Protein AF-A0A930EMN3-F1 (afdb_monomer_lite)

pLDDT: mean 85.45, std 15.03, range [34.88, 96.81]

Secondary structure (DSSP, 8-state):
--------PPPPHHHHHHTHHHHHHS-EEEEEEEEETTEEEEEEEESSSPPS--SPPEEEEETTEEEEE-HHHHHHHHHHHT-

Foldseek 3Di:
DDPPPQPDPDDDVVNCVVCVVVVVPFAWDKGFLQADPNWTKIWTGGDDPDDPPAWTWIWTDDPPDIDIDTDPRSVVVCVVSVD

Radius of gyration: 12.48 Å; chains: 1; bounding box: 32×25×31 Å

Structure (mmCIF, N/CA/C/O backbone):
data_AF-A0A930EMN3-F1
#
_entry.id   AF-A0A930EMN3-F1
#
loop_
_atom_site.group_PDB
_atom_site.id
_atom_site.type_symbol
_atom_site.label_atom_id
_atom_site.label_alt_id
_atom_site.label_comp_id
_atom_site.label_asym_id
_atom_site.label_entity_id
_atom_site.label_seq_id
_atom_site.pdbx_PDB_ins_code
_atom_site.Cartn_x
_atom_site.Cartn_y
_atom_site.Cartn_z
_atom_site.occupancy
_atom_site.B_iso_or_equiv
_atom_site.auth_seq_id
_atom_site.auth_comp_id
_atom_site.auth_asym_id
_atom_site.auth_atom_id
_atom_site.pdbx_PDB_model_num
ATOM 1 N N . MET A 1 1 ? -18.865 0.391 -19.160 1.00 35.94 1 MET A N 1
ATOM 2 C CA . MET A 1 1 ? -18.246 0.036 -17.866 1.00 35.94 1 MET A CA 1
ATOM 3 C C . MET A 1 1 ? -17.844 1.327 -17.179 1.00 35.94 1 MET A C 1
ATOM 5 O O . MET A 1 1 ? -16.996 2.042 -17.699 1.00 35.94 1 MET A O 1
ATOM 9 N N . SER A 1 2 ? -18.555 1.702 -16.115 1.00 34.88 2 SER A N 1
ATOM 10 C CA . SER A 1 2 ? -18.346 2.970 -15.413 1.00 34.88 2 SER A CA 1
ATOM 11 C C . SER A 1 2 ? -16.944 3.009 -14.816 1.00 34.88 2 SER A C 1
ATOM 13 O O . SER A 1 2 ? -16.654 2.254 -13.891 1.00 34.88 2 SER A O 1
ATOM 15 N N . LYS A 1 3 ? -16.088 3.897 -15.333 1.00 39.69 3 LYS A N 1
ATOM 16 C CA . LYS A 1 3 ? -14.855 4.321 -14.665 1.00 39.69 3 LYS A CA 1
ATOM 17 C C . LYS A 1 3 ? -15.276 4.973 -13.346 1.00 39.69 3 LYS A C 1
ATOM 19 O O . LYS A 1 3 ? -15.641 6.147 -13.330 1.00 39.69 3 LYS A O 1
ATOM 24 N N . LYS A 1 4 ? -15.363 4.190 -12.264 1.00 43.34 4 LYS A N 1
ATOM 25 C CA . LYS A 1 4 ? -15.592 4.728 -10.919 1.00 43.34 4 LYS A CA 1
ATOM 26 C C . LYS A 1 4 ? -14.492 5.755 -10.673 1.00 43.34 4 LYS A C 1
ATOM 28 O O . LYS A 1 4 ? -13.319 5.455 -10.867 1.00 43.34 4 LYS A O 1
ATOM 33 N N . ASN A 1 5 ? -14.898 6.967 -10.313 1.00 40.91 5 ASN A N 1
ATOM 34 C CA . ASN A 1 5 ? -14.021 8.045 -9.883 1.00 40.91 5 ASN A CA 1
ATOM 35 C C . ASN A 1 5 ? -12.998 7.505 -8.863 1.00 40.91 5 ASN A C 1
ATOM 37 O O . ASN A 1 5 ? -13.332 7.407 -7.685 1.00 40.91 5 ASN A O 1
ATOM 41 N N . LYS A 1 6 ? -11.754 7.226 -9.284 1.00 52.03 6 LYS A N 1
ATOM 42 C CA . LYS A 1 6 ? -10.569 7.113 -8.406 1.00 52.03 6 LYS A CA 1
ATOM 43 C C . LYS A 1 6 ? -10.201 8.504 -7.848 1.00 52.03 6 LYS A C 1
ATOM 45 O O . LYS A 1 6 ? -9.057 8.935 -7.887 1.00 52.03 6 LYS A O 1
ATOM 50 N N . LYS A 1 7 ? -11.193 9.285 -7.402 1.00 51.53 7 LYS A N 1
ATOM 51 C CA . LYS A 1 7 ? -10.959 10.585 -6.772 1.00 51.53 7 LYS A CA 1
ATOM 52 C C . LYS A 1 7 ? -10.696 10.361 -5.286 1.00 51.53 7 LYS A C 1
ATOM 54 O O . LYS A 1 7 ? -11.630 10.300 -4.497 1.00 51.53 7 LYS A O 1
ATOM 59 N N . GLN A 1 8 ? -9.401 10.250 -4.991 1.00 61.72 8 GLN A N 1
ATOM 60 C CA . GLN A 1 8 ? -8.713 10.708 -3.781 1.00 61.72 8 GLN A CA 1
ATOM 61 C C . GLN A 1 8 ? -9.278 10.179 -2.456 1.00 61.72 8 GLN A C 1
ATOM 63 O O . GLN A 1 8 ? -9.856 10.929 -1.672 1.00 61.72 8 GLN A O 1
ATOM 68 N N . HIS A 1 9 ? -9.043 8.893 -2.170 1.00 76.94 9 HIS A N 1
ATOM 69 C CA . HIS A 1 9 ? -8.898 8.508 -0.767 1.00 76.94 9 HIS A CA 1
ATOM 70 C C . HIS A 1 9 ? -7.609 9.175 -0.265 1.00 76.94 9 HIS A C 1
ATOM 72 O O . HIS A 1 9 ? -6.571 8.982 -0.904 1.00 76.94 9 HIS A O 1
ATOM 78 N N . PRO A 1 10 ? -7.651 10.011 0.788 1.00 87.31 10 PRO A N 1
ATOM 79 C CA . PRO A 1 10 ? -6.446 10.649 1.291 1.00 87.31 10 PRO A CA 1
ATOM 80 C C . PRO A 1 10 ? -5.468 9.561 1.723 1.00 87.31 10 PRO A C 1
ATOM 82 O O . PRO A 1 10 ? -5.827 8.669 2.491 1.00 87.31 10 PRO A O 1
ATOM 85 N N . ILE A 1 11 ? -4.252 9.630 1.194 1.00 93.06 11 ILE A N 1
ATOM 86 C CA . ILE A 1 11 ? -3.188 8.693 1.532 1.00 93.06 11 ILE A CA 1
ATOM 87 C C . ILE A 1 11 ? -2.479 9.265 2.761 1.00 93.06 11 ILE A C 1
ATOM 89 O O . ILE A 1 11 ? -1.984 10.395 2.697 1.00 93.06 11 ILE A O 1
ATOM 93 N N . PRO A 1 12 ? -2.472 8.555 3.900 1.00 94.69 12 PRO A N 1
ATOM 94 C CA . PRO A 1 12 ? -1.782 9.021 5.094 1.00 94.69 12 PRO A CA 1
ATOM 95 C C . PRO A 1 12 ? -0.286 9.202 4.826 1.00 94.69 12 PRO A C 1
ATOM 97 O O . PRO A 1 12 ? 0.320 8.365 4.161 1.00 94.69 12 PRO A O 1
ATOM 100 N N . GLN A 1 13 ? 0.330 10.236 5.408 1.00 94.62 13 GLN A N 1
ATOM 101 C CA . GLN A 1 13 ? 1.771 10.477 5.247 1.00 94.62 13 GLN A CA 1
ATOM 102 C C . GLN A 1 13 ? 2.603 9.251 5.634 1.00 94.62 13 GLN A C 1
ATOM 104 O O . GLN A 1 13 ? 3.515 8.882 4.915 1.00 94.62 13 GLN A O 1
ATOM 109 N N . ALA A 1 14 ? 2.219 8.561 6.706 1.00 94.62 14 ALA A N 1
ATOM 110 C CA . ALA A 1 14 ? 2.933 7.375 7.148 1.00 94.62 14 ALA A CA 1
ATOM 111 C C . ALA A 1 14 ? 2.874 6.214 6.131 1.00 94.62 14 ALA A C 1
ATOM 113 O O . ALA A 1 14 ? 3.793 5.416 6.082 1.00 94.62 14 ALA A O 1
ATOM 114 N N . VAL A 1 15 ? 1.843 6.141 5.277 1.00 96.19 15 VAL A N 1
ATOM 115 C CA . VAL A 1 15 ? 1.810 5.188 4.150 1.00 96.19 15 VAL A CA 1
ATOM 116 C C . VAL A 1 15 ? 2.763 5.631 3.038 1.00 96.19 15 VAL A C 1
ATOM 118 O O . VAL A 1 15 ? 3.451 4.801 2.455 1.00 96.19 15 VAL A O 1
ATOM 121 N N . LEU A 1 16 ? 2.826 6.936 2.747 1.00 95.31 16 LEU A N 1
ATOM 122 C CA . LEU A 1 16 ? 3.788 7.480 1.780 1.00 95.31 16 LEU A CA 1
ATOM 123 C C . LEU A 1 16 ? 5.235 7.242 2.233 1.00 95.31 16 LEU A C 1
ATOM 125 O O . LEU A 1 16 ? 6.091 6.958 1.402 1.00 95.31 16 LEU A O 1
ATOM 129 N N . ASP A 1 17 ? 5.491 7.333 3.538 1.00 95.50 17 ASP A N 1
ATOM 130 C CA . ASP A 1 17 ? 6.813 7.112 4.121 1.00 95.50 17 ASP A CA 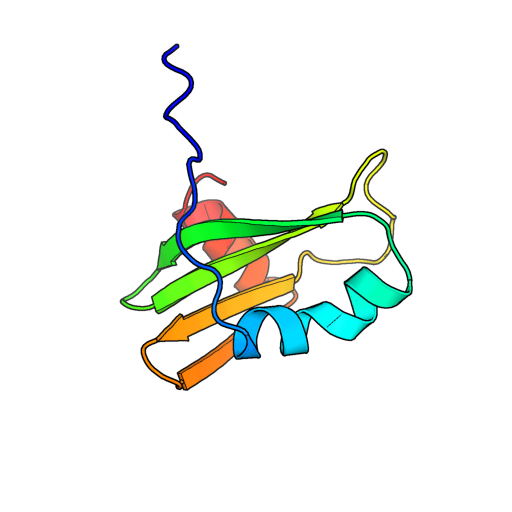1
ATOM 131 C C . ASP A 1 17 ? 7.276 5.651 3.954 1.00 95.50 17 ASP A C 1
ATOM 133 O O . ASP A 1 17 ? 8.449 5.431 3.656 1.00 95.50 17 ASP A O 1
ATOM 137 N N . GLU A 1 18 ? 6.371 4.664 4.048 1.00 95.44 18 GLU A N 1
ATOM 138 C CA . GLU A 1 18 ? 6.693 3.248 3.779 1.00 95.44 18 GLU A CA 1
ATOM 139 C C . GLU A 1 18 ? 7.100 3.022 2.315 1.00 95.44 18 GLU A C 1
ATOM 141 O O . GLU A 1 18 ? 8.071 2.325 2.034 1.00 95.44 18 GLU A O 1
ATOM 146 N N . PHE A 1 19 ? 6.422 3.678 1.369 1.00 94.12 19 PHE A N 1
ATOM 147 C CA . PHE A 1 19 ? 6.745 3.582 -0.059 1.00 94.12 19 PHE A CA 1
ATOM 148 C C . PHE A 1 19 ? 7.874 4.515 -0.508 1.00 94.12 19 PHE A C 1
ATOM 150 O O . PHE A 1 19 ? 8.218 4.540 -1.693 1.00 94.12 19 PHE A O 1
ATOM 157 N N . LYS A 1 20 ? 8.474 5.282 0.412 1.00 93.94 20 LYS A N 1
ATOM 158 C CA . LYS A 1 20 ? 9.452 6.315 0.066 1.00 93.94 20 LYS A CA 1
ATOM 159 C C . LYS A 1 20 ? 10.619 5.762 -0.747 1.00 93.94 20 LYS A C 1
ATOM 161 O O . LYS A 1 20 ? 11.012 6.385 -1.728 1.00 93.94 20 LYS A O 1
ATOM 166 N N . TYR A 1 21 ? 11.125 4.587 -0.376 1.00 90.81 21 TYR A N 1
ATOM 167 C CA . TYR A 1 21 ? 12.252 3.964 -1.068 1.00 90.81 21 TYR A CA 1
ATOM 168 C C . TYR A 1 21 ? 11.920 3.614 -2.530 1.00 90.81 21 TYR A C 1
ATOM 170 O O . TYR A 1 21 ? 12.768 3.797 -3.398 1.00 90.81 21 TYR A O 1
ATOM 178 N N . LEU A 1 22 ? 10.679 3.200 -2.821 1.00 90.31 22 LEU A N 1
ATOM 179 C CA . LEU A 1 22 ? 10.220 2.978 -4.193 1.00 90.31 22 LEU A CA 1
ATOM 180 C C . LEU A 1 22 ? 10.056 4.297 -4.939 1.00 90.31 22 LEU A C 1
ATOM 182 O O . LEU A 1 22 ? 10.493 4.395 -6.078 1.00 90.31 22 LEU A O 1
ATOM 186 N N . SER A 1 23 ? 9.486 5.322 -4.303 1.00 90.69 23 SER A N 1
ATOM 187 C CA . SER A 1 23 ? 9.291 6.630 -4.945 1.00 90.69 23 SER A CA 1
ATOM 188 C C . SER A 1 23 ? 10.577 7.424 -5.180 1.00 90.69 23 SER A C 1
ATOM 190 O O . SER A 1 23 ? 10.619 8.276 -6.063 1.00 90.69 23 SER A O 1
ATOM 192 N N . ASP A 1 24 ? 11.625 7.158 -4.395 1.00 92.00 24 ASP A N 1
ATOM 193 C CA . ASP A 1 24 ? 12.931 7.799 -4.555 1.00 92.00 24 ASP A CA 1
ATOM 194 C C . ASP A 1 24 ? 13.703 7.207 -5.754 1.00 92.00 24 ASP A C 1
ATOM 196 O O . ASP A 1 24 ? 14.533 7.898 -6.346 1.00 92.00 24 ASP A O 1
ATOM 200 N N . GLU A 1 25 ? 13.431 5.949 -6.125 1.00 89.31 25 GLU A N 1
ATOM 201 C CA . GLU A 1 25 ? 14.137 5.227 -7.195 1.00 89.31 25 GLU A CA 1
ATOM 202 C C . GLU A 1 25 ? 13.308 5.077 -8.483 1.00 89.31 25 GLU A C 1
ATOM 204 O O . GLU A 1 25 ? 13.860 5.110 -9.584 1.00 89.31 25 GLU A O 1
ATOM 209 N N . TYR A 1 26 ? 11.985 4.958 -8.362 1.00 89.12 26 TYR A N 1
ATOM 210 C CA . TYR A 1 26 ? 11.074 4.645 -9.458 1.00 89.12 26 TYR A CA 1
ATOM 211 C C . TYR A 1 26 ? 9.949 5.668 -9.571 1.00 89.12 26 TYR A C 1
ATOM 213 O O . TYR A 1 26 ? 9.340 6.077 -8.583 1.00 89.12 26 TYR A O 1
ATOM 221 N N . GLU A 1 27 ? 9.595 6.017 -10.805 1.00 89.56 27 GLU A N 1
ATOM 222 C CA . GLU A 1 27 ? 8.420 6.841 -11.060 1.00 89.56 27 GLU A CA 1
ATOM 223 C C . GLU A 1 27 ? 7.137 6.022 -10.856 1.00 89.56 27 GLU A C 1
ATOM 225 O O . GLU A 1 27 ? 6.984 4.922 -11.393 1.00 89.56 27 GLU A O 1
ATOM 230 N N . GLY A 1 28 ? 6.204 6.551 -10.073 1.00 90.19 28 GLY A N 1
ATOM 231 C CA . GLY A 1 28 ? 4.947 5.887 -9.759 1.00 90.19 28 GLY A CA 1
ATOM 232 C C . GLY A 1 28 ? 4.094 6.694 -8.790 1.00 90.19 28 GLY A C 1
ATOM 233 O O . GLY A 1 28 ? 4.428 7.822 -8.419 1.00 90.19 28 GLY A O 1
ATOM 234 N N . GLU A 1 29 ? 2.982 6.102 -8.377 1.00 92.25 29 GLU A N 1
ATOM 235 C CA . GLU A 1 29 ? 2.055 6.684 -7.418 1.00 92.25 29 GLU A CA 1
ATOM 236 C C . GLU A 1 29 ? 1.547 5.641 -6.421 1.00 92.25 29 GLU A C 1
ATOM 238 O O . GLU A 1 29 ? 1.365 4.467 -6.741 1.00 92.25 29 GLU A O 1
ATOM 243 N N . VAL A 1 30 ? 1.296 6.072 -5.184 1.00 94.00 30 VAL A N 1
ATOM 244 C CA . VAL A 1 30 ? 0.607 5.229 -4.204 1.00 94.00 30 VAL A CA 1
ATOM 245 C C . VAL A 1 30 ? -0.885 5.265 -4.515 1.00 94.00 30 VAL A C 1
ATOM 247 O O . VAL A 1 30 ? -1.487 6.334 -4.613 1.00 94.00 30 VAL A O 1
ATOM 250 N N . GLU A 1 31 ? -1.500 4.096 -4.633 1.00 93.25 31 GLU A N 1
ATOM 251 C CA . GLU A 1 31 ? -2.919 3.947 -4.928 1.00 93.25 31 GLU A CA 1
ATOM 252 C C . GLU A 1 31 ? -3.657 3.299 -3.760 1.00 93.25 31 GLU A C 1
ATOM 254 O O . GLU A 1 31 ? -3.205 2.316 -3.176 1.00 93.25 31 GLU A O 1
ATOM 259 N N . PHE A 1 32 ? -4.837 3.829 -3.436 1.00 94.00 32 PHE A N 1
ATOM 260 C CA . PHE A 1 32 ? -5.768 3.160 -2.535 1.00 94.00 32 PHE A CA 1
ATOM 261 C C . PHE A 1 32 ? -6.483 2.028 -3.276 1.00 94.00 32 PHE A C 1
ATOM 263 O O . PHE A 1 32 ? -7.215 2.265 -4.241 1.00 94.00 32 PHE A O 1
ATOM 270 N N . MET A 1 33 ? -6.312 0.807 -2.782 1.00 93.44 33 MET A N 1
ATOM 271 C CA . MET A 1 33 ? -6.884 -0.399 -3.377 1.00 93.44 33 MET A CA 1
ATOM 272 C C . MET A 1 33 ? -8.297 -0.683 -2.871 1.00 93.44 33 MET A C 1
ATOM 274 O O . MET A 1 33 ? -9.138 -1.209 -3.598 1.00 93.44 33 MET A O 1
ATOM 278 N N . GLY A 1 34 ? -8.575 -0.351 -1.611 1.00 92.94 34 GLY A N 1
ATOM 279 C CA . GLY A 1 34 ? -9.826 -0.705 -0.955 1.00 92.94 34 GLY A CA 1
ATOM 280 C C . GLY A 1 34 ? -9.635 -1.002 0.522 1.00 92.94 34 GLY A C 1
ATOM 281 O O . GLY A 1 34 ? -8.572 -0.774 1.093 1.00 92.94 34 GLY A O 1
ATOM 282 N N . ARG A 1 35 ? -10.687 -1.523 1.156 1.00 93.75 35 ARG A N 1
ATOM 283 C CA . ARG A 1 35 ? -10.653 -1.873 2.576 1.00 93.75 35 ARG A CA 1
ATOM 284 C C . ARG A 1 35 ? -10.503 -3.379 2.753 1.00 93.75 35 ARG A C 1
ATOM 286 O O . ARG A 1 35 ? -11.375 -4.133 2.329 1.00 93.75 35 ARG A O 1
ATOM 293 N N . TYR A 1 36 ? -9.448 -3.804 3.435 1.00 93.88 36 TYR A N 1
ATOM 294 C CA . TYR A 1 36 ? -9.123 -5.199 3.710 1.00 93.88 36 TYR A CA 1
ATOM 295 C C . TYR A 1 36 ? -9.139 -5.486 5.212 1.00 93.88 36 TYR A C 1
ATOM 297 O O . TYR A 1 36 ? -8.386 -4.892 5.977 1.00 93.88 36 TYR A O 1
ATOM 305 N N . LYS A 1 37 ? -10.019 -6.393 5.660 1.00 92.38 37 LYS A N 1
ATOM 306 C CA . LYS A 1 37 ? -10.134 -6.819 7.075 1.00 92.38 37 LYS A CA 1
ATOM 307 C C . LYS A 1 37 ? -10.145 -5.660 8.093 1.00 92.38 37 LYS A C 1
ATOM 309 O O . LYS A 1 37 ? -9.639 -5.785 9.202 1.00 92.38 37 LYS A O 1
ATOM 314 N N . GLY A 1 38 ? -10.748 -4.528 7.723 1.00 93.25 38 GLY A N 1
ATOM 315 C CA . GLY A 1 38 ? -10.856 -3.337 8.574 1.00 93.25 38 GLY A CA 1
ATOM 316 C C . GLY A 1 38 ? -9.790 -2.263 8.337 1.00 93.25 38 GLY A C 1
ATOM 317 O O . GLY A 1 38 ? -10.029 -1.126 8.750 1.00 93.25 38 GLY A O 1
ATOM 318 N N . PHE A 1 39 ? -8.717 -2.588 7.615 1.00 95.69 39 PHE A N 1
ATOM 319 C CA . PHE A 1 39 ? -7.627 -1.695 7.219 1.00 95.69 39 PHE A CA 1
ATOM 320 C C . PHE A 1 39 ? -7.850 -1.119 5.825 1.00 95.69 39 PHE A C 1
ATOM 322 O O . PHE A 1 39 ? -8.447 -1.769 4.971 1.00 95.69 39 PHE A O 1
ATOM 329 N N . ASP A 1 40 ? -7.341 0.078 5.588 1.00 95.75 40 ASP A N 1
ATOM 330 C CA . ASP A 1 40 ? -7.216 0.654 4.257 1.00 95.75 40 ASP A CA 1
ATOM 331 C C . ASP A 1 40 ? -5.956 0.078 3.603 1.00 95.75 40 ASP A C 1
ATOM 333 O O . ASP A 1 40 ? -4.877 0.142 4.189 1.00 95.75 40 ASP A O 1
ATOM 337 N N . ALA A 1 41 ? -6.099 -0.520 2.423 1.00 96.31 41 ALA A N 1
ATOM 338 C CA . ALA A 1 41 ? -5.008 -1.137 1.681 1.00 96.31 41 ALA A CA 1
ATOM 339 C C . ALA A 1 41 ? -4.513 -0.201 0.577 1.00 96.31 41 ALA A C 1
ATOM 341 O O . ALA A 1 41 ? -5.313 0.369 -0.173 1.00 96.31 41 ALA A O 1
ATOM 342 N N . TYR A 1 42 ? -3.195 -0.084 0.474 1.00 95.81 42 TYR A N 1
ATOM 343 C CA . TYR A 1 42 ? -2.506 0.747 -0.501 1.00 95.81 42 TYR A CA 1
ATOM 344 C C . TYR A 1 42 ? -1.426 -0.062 -1.211 1.00 95.81 42 TYR A C 1
ATOM 346 O O . TYR A 1 42 ? -0.800 -0.921 -0.592 1.00 95.81 42 TYR A O 1
ATOM 354 N N . CYS A 1 43 ? -1.173 0.242 -2.478 1.00 93.56 43 CYS A N 1
ATOM 355 C CA . CYS A 1 43 ? -0.054 -0.314 -3.236 1.00 93.56 43 CYS A CA 1
ATOM 356 C C . CYS A 1 43 ? 0.714 0.789 -3.956 1.00 93.56 43 CYS A C 1
ATOM 358 O O . CYS A 1 43 ? 0.142 1.828 -4.289 1.00 93.56 43 CYS A O 1
ATOM 360 N N . TYR A 1 44 ? 1.978 0.52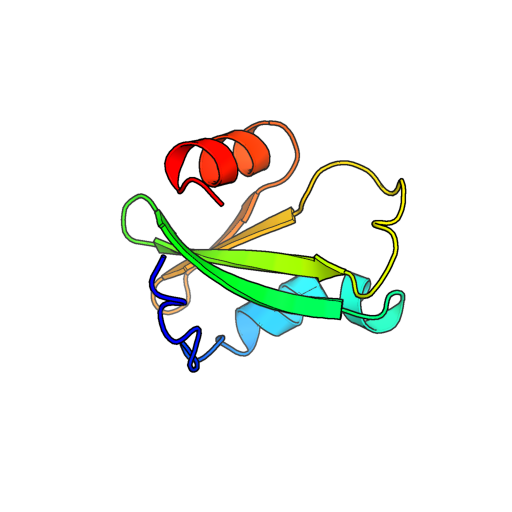8 -4.273 1.00 91.56 44 TYR A N 1
ATOM 361 C CA . TYR A 1 44 ? 2.724 1.363 -5.207 1.00 91.56 44 TYR A CA 1
ATOM 362 C C . TYR A 1 44 ? 2.456 0.922 -6.650 1.00 91.56 44 TYR A C 1
ATOM 364 O O . TYR A 1 44 ? 2.664 -0.237 -7.010 1.00 91.56 44 TYR A O 1
ATOM 372 N N . SER A 1 45 ? 1.974 1.850 -7.469 1.00 89.00 45 SER A N 1
ATOM 373 C CA . SER A 1 45 ? 1.688 1.672 -8.889 1.00 89.00 45 SER A CA 1
ATOM 374 C C . SER A 1 45 ? 2.795 2.343 -9.694 1.00 89.00 45 SER A C 1
ATOM 376 O O . SER A 1 45 ? 2.978 3.555 -9.612 1.00 89.00 45 SER A O 1
ATOM 378 N N . PHE A 1 46 ? 3.572 1.567 -10.444 1.00 89.00 46 PHE A N 1
ATOM 379 C CA . PHE A 1 46 ? 4.678 2.100 -11.240 1.00 89.00 46 PHE A CA 1
ATOM 380 C C . PHE A 1 46 ? 4.161 2.767 -12.518 1.00 89.00 46 PHE A C 1
ATOM 382 O O . PHE A 1 46 ? 3.286 2.234 -13.204 1.00 89.00 46 PHE A O 1
ATOM 389 N N . HIS A 1 47 ? 4.728 3.920 -12.872 1.00 87.19 47 HIS A N 1
ATOM 390 C CA . HIS A 1 47 ? 4.480 4.541 -14.166 1.00 87.19 47 HIS A CA 1
ATOM 391 C C . HIS A 1 47 ? 5.320 3.842 -15.243 1.00 87.19 47 HIS A C 1
ATOM 393 O O . HIS A 1 47 ? 6.546 3.819 -15.174 1.00 87.19 47 HIS A O 1
ATOM 399 N N . GLY A 1 48 ? 4.662 3.310 -16.274 1.00 75.62 48 GLY A N 1
ATOM 400 C CA . GLY A 1 48 ? 5.332 2.636 -17.389 1.00 75.62 48 GLY A CA 1
ATOM 401 C C . GLY A 1 48 ? 5.380 1.118 -17.231 1.00 75.62 48 GLY A C 1
ATOM 402 O O . GLY A 1 48 ? 4.469 0.517 -16.664 1.00 75.62 48 GLY A O 1
ATOM 403 N N . GLU A 1 49 ? 6.399 0.482 -17.810 1.00 70.56 49 GLU A N 1
ATOM 404 C CA . GLU A 1 49 ? 6.588 -0.961 -17.645 1.00 70.56 49 GLU A CA 1
ATOM 405 C C . GLU A 1 49 ? 6.939 -1.260 -16.189 1.00 70.56 49 GLU A C 1
ATOM 407 O O . GLU A 1 49 ? 7.842 -0.647 -15.619 1.00 70.56 49 GLU A O 1
ATOM 412 N N . ALA A 1 50 ? 6.195 -2.190 -15.586 1.00 68.06 50 ALA A N 1
ATOM 413 C CA . ALA A 1 50 ? 6.442 -2.595 -14.215 1.00 68.06 50 ALA A CA 1
ATOM 414 C C . ALA A 1 50 ? 7.871 -3.157 -14.116 1.00 68.06 50 ALA A C 1
ATOM 416 O O . ALA A 1 50 ? 8.202 -4.091 -14.854 1.00 68.06 50 ALA A O 1
ATOM 417 N N . PRO A 1 51 ? 8.720 -2.608 -13.235 1.00 69.50 51 PRO A N 1
ATOM 418 C CA . PRO A 1 51 ? 10.069 -3.118 -13.070 1.00 69.50 51 PRO A CA 1
ATOM 419 C C . PRO A 1 51 ? 10.021 -4.577 -12.585 1.00 69.50 51 PRO A C 1
ATOM 421 O O . PRO A 1 51 ? 9.180 -4.941 -11.762 1.00 69.50 51 PRO A O 1
ATOM 424 N N . GLU A 1 52 ? 10.933 -5.430 -13.066 1.00 76.00 52 GLU A N 1
ATOM 425 C CA . GLU A 1 52 ? 11.062 -6.838 -12.636 1.00 76.00 52 GLU A CA 1
ATOM 426 C C . GLU A 1 52 ? 11.690 -6.959 -11.227 1.00 76.00 52 GLU A C 1
ATOM 428 O O . GLU A 1 52 ? 12.582 -7.767 -10.979 1.00 76.00 52 GLU A O 1
ATOM 433 N N . ILE A 1 53 ? 11.254 -6.119 -10.287 1.00 70.19 53 ILE A N 1
ATOM 434 C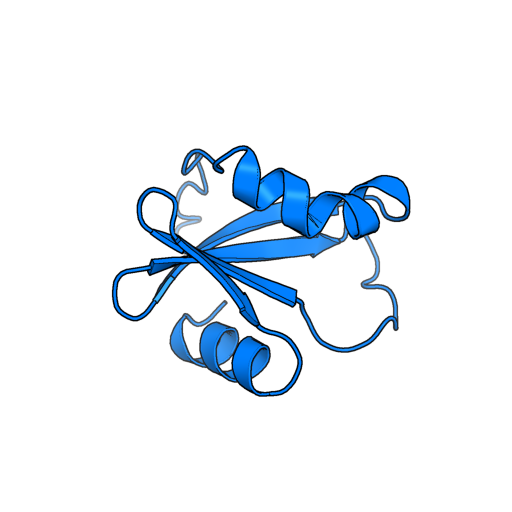 CA . ILE A 1 53 ? 11.862 -5.953 -8.956 1.00 70.19 53 ILE A CA 1
ATOM 435 C C . ILE A 1 53 ? 11.240 -6.851 -7.880 1.00 70.19 53 ILE A C 1
ATOM 437 O O . ILE A 1 53 ? 11.670 -6.822 -6.730 1.00 70.19 53 ILE A O 1
ATOM 441 N N . GLY A 1 54 ? 10.272 -7.699 -8.243 1.00 77.25 54 GLY A N 1
ATOM 442 C CA . GLY A 1 54 ? 9.746 -8.751 -7.374 1.00 77.25 54 GLY A CA 1
ATOM 443 C C . GLY A 1 54 ? 8.241 -8.673 -7.138 1.00 77.25 54 GLY A C 1
ATOM 444 O O . GLY A 1 54 ? 7.465 -8.413 -8.055 1.00 77.25 54 GLY A O 1
ATOM 445 N N . TYR A 1 55 ? 7.823 -8.993 -5.912 1.00 82.75 55 TYR A N 1
ATOM 446 C CA . TYR A 1 55 ? 6.412 -9.009 -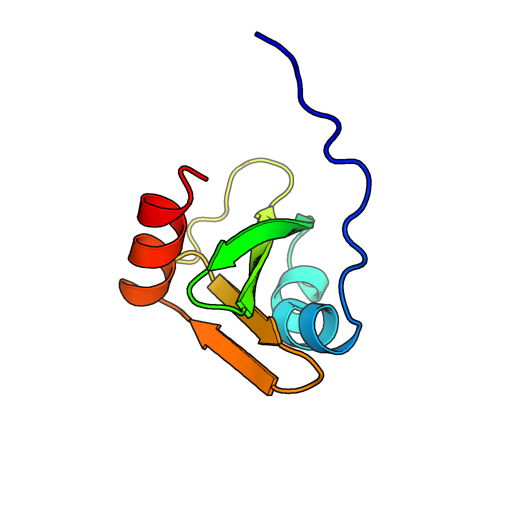5.528 1.00 82.75 55 TYR A CA 1
ATOM 447 C C . TYR A 1 55 ? 5.891 -7.592 -5.270 1.00 82.75 55 TYR A C 1
ATOM 449 O O . TYR A 1 55 ? 6.647 -6.753 -4.782 1.00 82.75 55 TYR A O 1
ATOM 457 N N . PRO A 1 56 ? 4.598 -7.334 -5.527 1.00 86.50 56 PRO A N 1
ATOM 458 C CA . PRO A 1 56 ? 3.983 -6.073 -5.149 1.00 86.50 56 PRO A CA 1
ATOM 459 C C . PRO A 1 56 ? 4.039 -5.891 -3.632 1.00 86.50 56 PRO A C 1
ATOM 461 O O . PRO A 1 56 ? 3.800 -6.832 -2.867 1.00 86.50 56 PRO A O 1
ATOM 464 N N . GLU A 1 57 ? 4.329 -4.666 -3.210 1.00 90.12 57 GLU A N 1
ATOM 465 C CA . GLU A 1 57 ? 4.262 -4.271 -1.811 1.00 90.12 57 GLU A CA 1
ATOM 466 C C . GLU A 1 57 ? 2.909 -3.629 -1.510 1.00 90.12 57 GLU A C 1
ATOM 468 O O . GLU A 1 57 ? 2.464 -2.706 -2.201 1.00 90.12 57 GLU A O 1
ATOM 473 N N . ILE A 1 58 ? 2.258 -4.144 -0.469 1.00 94.88 58 ILE A N 1
ATOM 474 C CA . ILE A 1 58 ? 0.961 -3.681 0.005 1.00 94.88 58 ILE A CA 1
ATOM 475 C C . ILE A 1 58 ? 1.126 -3.123 1.411 1.00 94.88 58 ILE A C 1
ATOM 477 O O . ILE A 1 58 ? 1.607 -3.816 2.299 1.00 94.88 58 ILE A O 1
ATOM 481 N N . VAL A 1 59 ? 0.647 -1.908 1.649 1.00 96.56 59 VAL A N 1
ATOM 482 C CA . VAL A 1 59 ? 0.602 -1.317 2.989 1.00 96.56 59 VAL A CA 1
ATOM 483 C C . VAL A 1 59 ? -0.840 -1.288 3.476 1.00 96.56 59 VAL A C 1
ATOM 485 O O . VAL A 1 59 ? -1.727 -0.744 2.818 1.00 96.56 59 VAL A O 1
ATOM 488 N N . LEU A 1 60 ? -1.079 -1.871 4.649 1.00 96.50 60 LEU A N 1
ATOM 489 C CA . LEU A 1 60 ? -2.341 -1.788 5.372 1.00 96.50 60 LEU A CA 1
ATOM 490 C C . LEU A 1 60 ? -2.249 -0.710 6.448 1.00 96.50 60 LEU A C 1
ATOM 492 O O . LEU A 1 60 ? -1.343 -0.732 7.277 1.00 96.50 60 LEU A O 1
ATOM 496 N N . TYR A 1 61 ? -3.225 0.191 6.473 1.00 96.81 61 TYR A N 1
ATOM 497 C CA . TYR A 1 61 ? -3.294 1.286 7.433 1.00 96.81 61 TYR A CA 1
ATOM 498 C C . TYR A 1 61 ? -4.630 1.313 8.173 1.00 96.81 61 TYR A C 1
ATOM 500 O O . TYR A 1 61 ? -5.698 1.180 7.575 1.00 96.81 61 TYR A O 1
ATOM 508 N N . ASN A 1 62 ? -4.593 1.547 9.482 1.00 94.75 62 ASN A N 1
ATOM 509 C CA . ASN A 1 62 ? -5.786 1.838 10.271 1.00 94.75 62 ASN A CA 1
ATOM 510 C C . ASN A 1 62 ? -5.439 2.778 11.428 1.00 94.75 62 ASN A C 1
ATOM 512 O O . ASN A 1 62 ? -4.893 2.354 12.438 1.00 94.75 62 ASN A O 1
ATOM 516 N N . LYS A 1 63 ? -5.783 4.065 11.296 1.00 89.62 63 LYS A N 1
ATOM 517 C CA . LYS A 1 63 ? -5.681 5.073 12.375 1.00 89.62 63 LYS A CA 1
ATOM 518 C C . LYS A 1 63 ? -4.316 5.129 13.093 1.00 89.62 63 LYS A C 1
ATOM 520 O O . LYS A 1 63 ? -4.267 5.431 14.282 1.00 89.62 63 LYS A O 1
ATOM 525 N N . GLY A 1 64 ? -3.222 4.892 12.370 1.00 88.81 64 GLY A N 1
ATOM 526 C CA . GLY A 1 64 ? -1.855 4.927 12.903 1.00 88.81 64 GLY A CA 1
ATOM 527 C C . GLY A 1 64 ? -1.185 3.557 12.986 1.00 88.81 64 GLY A C 1
ATOM 528 O O . GLY A 1 64 ? 0.039 3.508 12.989 1.00 88.81 64 GLY A O 1
ATOM 529 N N . ASP A 1 65 ? -1.956 2.468 12.967 1.00 94.56 65 ASP A N 1
ATOM 530 C CA . ASP A 1 65 ? -1.406 1.123 12.796 1.00 94.56 65 ASP A CA 1
ATOM 531 C C . ASP A 1 65 ? -1.034 0.902 11.326 1.00 94.56 65 ASP A C 1
ATOM 533 O O . ASP A 1 65 ? -1.850 1.171 10.437 1.00 94.56 65 ASP A O 1
ATOM 537 N N . ILE A 1 66 ? 0.187 0.417 11.084 1.00 95.31 66 ILE A N 1
ATOM 538 C CA . ILE A 1 66 ? 0.763 0.190 9.752 1.00 95.31 66 ILE A CA 1
ATOM 539 C C . ILE A 1 66 ? 1.321 -1.223 9.676 1.00 95.31 66 ILE A C 1
ATOM 541 O O . ILE A 1 66 ? 2.047 -1.663 10.567 1.00 95.31 66 ILE A O 1
ATOM 545 N N . PHE A 1 67 ? 1.002 -1.914 8.585 1.00 95.00 67 PHE A N 1
ATOM 546 C CA . PHE A 1 67 ? 1.559 -3.219 8.259 1.00 95.00 67 PHE A CA 1
ATOM 547 C C . PHE A 1 67 ? 1.963 -3.242 6.788 1.00 95.00 67 PHE A C 1
ATOM 549 O O . PHE A 1 67 ? 1.097 -3.113 5.923 1.00 95.00 67 PHE A O 1
ATOM 556 N N . SER A 1 68 ? 3.251 -3.437 6.504 1.00 92.81 68 SER A N 1
ATOM 557 C CA . SER A 1 68 ? 3.708 -3.770 5.152 1.00 92.81 68 SER A CA 1
ATOM 558 C C . SER A 1 68 ? 3.587 -5.281 4.933 1.00 92.81 68 SER A C 1
ATOM 560 O O . SER A 1 68 ? 4.006 -6.092 5.764 1.00 92.81 68 SER A O 1
ATOM 562 N N . LEU A 1 69 ? 2.952 -5.651 3.827 1.00 92.19 69 LEU A N 1
ATOM 563 C CA . LEU A 1 69 ? 2.770 -7.010 3.350 1.00 92.19 69 LEU A CA 1
ATOM 564 C C . LEU A 1 69 ? 3.501 -7.150 2.020 1.00 92.19 69 LEU A C 1
ATOM 566 O O . LEU A 1 69 ? 3.250 -6.418 1.063 1.00 92.19 69 LEU A O 1
ATOM 570 N N . THR A 1 70 ? 4.371 -8.148 1.952 1.00 86.19 70 THR A N 1
ATOM 571 C CA . THR A 1 70 ? 5.139 -8.489 0.754 1.00 86.19 70 THR A CA 1
ATOM 572 C C . THR A 1 70 ? 4.921 -9.959 0.399 1.00 86.19 70 THR A C 1
ATOM 574 O O . THR A 1 70 ? 4.356 -10.735 1.177 1.00 86.19 70 THR A O 1
ATOM 577 N N . GLY A 1 71 ? 5.333 -10.369 -0.801 1.00 87.12 71 GLY A N 1
ATOM 578 C CA . GLY A 1 71 ? 5.234 -11.770 -1.214 1.00 87.12 71 GLY A CA 1
ATOM 579 C C . GLY A 1 71 ? 3.790 -12.260 -1.370 1.00 87.12 71 GLY A C 1
ATOM 580 O O . GLY A 1 71 ? 2.919 -11.548 -1.875 1.00 87.12 71 GLY A O 1
ATOM 581 N N . PHE A 1 72 ? 3.528 -13.500 -0.947 1.00 89.06 72 PHE A N 1
ATOM 582 C CA . PHE A 1 72 ? 2.216 -14.139 -1.106 1.00 89.06 72 PHE A CA 1
ATOM 583 C C . PHE A 1 72 ? 1.097 -13.462 -0.309 1.00 89.06 72 PHE A C 1
ATOM 585 O O . PHE A 1 72 ? -0.048 -13.473 -0.761 1.00 89.06 72 PHE A O 1
ATOM 592 N N . ASP A 1 73 ? 1.409 -12.844 0.831 1.00 89.94 73 ASP A N 1
ATOM 593 C CA . ASP A 1 73 ? 0.407 -12.127 1.623 1.00 89.94 73 ASP A CA 1
ATOM 594 C C . ASP A 1 73 ? -0.089 -10.880 0.881 1.00 89.94 73 ASP A C 1
ATOM 596 O O . ASP A 1 73 ? -1.295 -10.639 0.819 1.00 89.94 73 ASP A O 1
ATOM 600 N N . GLY A 1 74 ? 0.817 -10.145 0.227 1.00 90.19 74 GLY A N 1
ATOM 601 C CA . GLY A 1 74 ? 0.454 -9.025 -0.646 1.00 90.19 74 GLY A CA 1
ATOM 602 C C . GLY A 1 74 ? -0.403 -9.470 -1.837 1.00 90.19 74 GLY A C 1
ATOM 603 O O . GLY A 1 74 ? -1.445 -8.874 -2.115 1.00 90.19 74 GLY A O 1
ATOM 604 N N . LEU A 1 75 ? -0.031 -10.579 -2.489 1.00 90.25 75 LEU A N 1
ATOM 605 C CA . LEU A 1 75 ? -0.818 -11.152 -3.590 1.00 90.25 75 LEU A CA 1
ATOM 606 C C . LEU A 1 75 ? -2.223 -11.591 -3.158 1.00 90.25 75 LEU A C 1
ATOM 608 O O . LEU A 1 75 ? -3.177 -11.426 -3.916 1.00 90.25 75 LEU A O 1
ATOM 612 N N . SER A 1 76 ? -2.361 -12.128 -1.945 1.00 90.88 76 SER A N 1
ATOM 613 C CA . SER A 1 76 ? -3.657 -12.510 -1.379 1.00 90.88 76 SER A CA 1
ATOM 614 C C . SER A 1 76 ? -4.584 -11.299 -1.233 1.00 90.88 76 SER A C 1
ATOM 616 O O . SER A 1 76 ? -5.747 -11.361 -1.626 1.00 90.88 76 SER A O 1
ATOM 618 N N . VAL A 1 77 ? -4.059 -10.160 -0.761 1.00 92.62 77 VAL A N 1
ATOM 619 C CA . VAL A 1 77 ? -4.834 -8.912 -0.651 1.00 92.62 77 VAL A CA 1
ATOM 620 C C . VAL A 1 77 ? -5.277 -8.401 -2.022 1.00 92.62 77 VAL A C 1
ATOM 622 O O . VAL A 1 77 ? -6.440 -8.033 -2.182 1.00 92.62 77 VAL A O 1
ATOM 625 N N . ILE A 1 78 ? -4.381 -8.406 -3.014 1.00 91.12 78 ILE A N 1
ATOM 626 C CA . ILE A 1 78 ? -4.709 -8.030 -4.401 1.00 91.12 78 ILE A CA 1
ATOM 627 C C . ILE A 1 78 ? -5.843 -8.913 -4.936 1.00 91.12 78 ILE A C 1
ATOM 629 O O . ILE A 1 78 ? -6.842 -8.399 -5.445 1.00 91.12 78 ILE A O 1
ATOM 633 N N . GLY A 1 79 ? -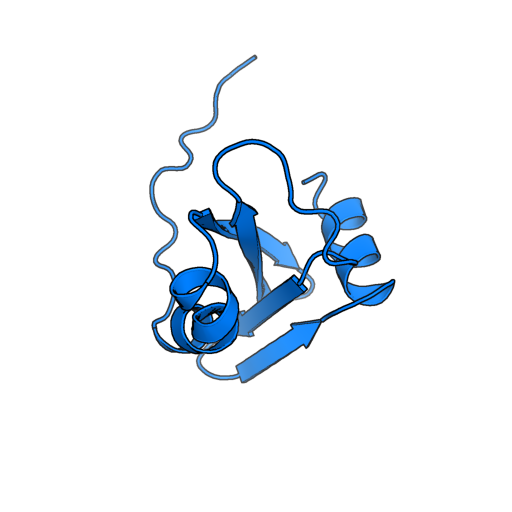5.718 -10.233 -4.759 1.00 91.19 79 GLY A N 1
ATOM 634 C CA . GLY A 1 79 ? -6.722 -11.207 -5.180 1.00 91.19 79 GLY A CA 1
ATOM 635 C C . GLY A 1 79 ? -8.085 -10.988 -4.518 1.00 91.19 79 GLY A C 1
ATOM 636 O O . GLY A 1 79 ? -9.101 -10.965 -5.211 1.00 91.19 79 GLY A O 1
ATOM 637 N N . ASP A 1 80 ? -8.110 -10.766 -3.202 1.00 91.50 80 ASP A N 1
ATOM 638 C CA . ASP A 1 80 ? -9.342 -10.535 -2.435 1.00 91.50 80 ASP A CA 1
ATOM 639 C C . ASP A 1 80 ? -10.029 -9.208 -2.806 1.00 91.50 80 ASP A C 1
ATOM 641 O O . ASP A 1 80 ? -11.260 -9.112 -2.778 1.00 91.50 80 ASP A O 1
ATOM 645 N N . LEU A 1 81 ? -9.254 -8.175 -3.154 1.00 90.62 81 LEU A N 1
ATOM 646 C CA . LEU A 1 81 ? -9.777 -6.856 -3.528 1.00 90.62 81 LEU A CA 1
ATOM 647 C C . LEU A 1 81 ? -10.127 -6.734 -5.018 1.00 90.62 81 LEU A C 1
ATOM 649 O O . LEU A 1 81 ? -10.786 -5.765 -5.402 1.00 90.62 81 LEU A O 1
ATOM 653 N N . GLY A 1 82 ? -9.738 -7.709 -5.845 1.00 84.88 82 GLY A N 1
ATOM 654 C CA . GLY A 1 82 ? -9.932 -7.666 -7.296 1.00 84.88 82 GLY A CA 1
ATOM 655 C C . GLY A 1 82 ? -9.196 -6.494 -7.947 1.00 84.88 82 GLY A C 1
ATOM 656 O O . GLY A 1 82 ? -9.750 -5.863 -8.852 1.00 84.88 82 GLY A O 1
ATOM 657 N N . TYR A 1 83 ? -8.011 -6.181 -7.415 1.00 71.31 83 TYR A N 1
ATOM 658 C CA . TYR A 1 83 ? -7.163 -5.072 -7.841 1.00 71.31 83 TYR A CA 1
ATOM 659 C C . TYR A 1 83 ? -6.296 -5.453 -9.045 1.00 71.31 83 TYR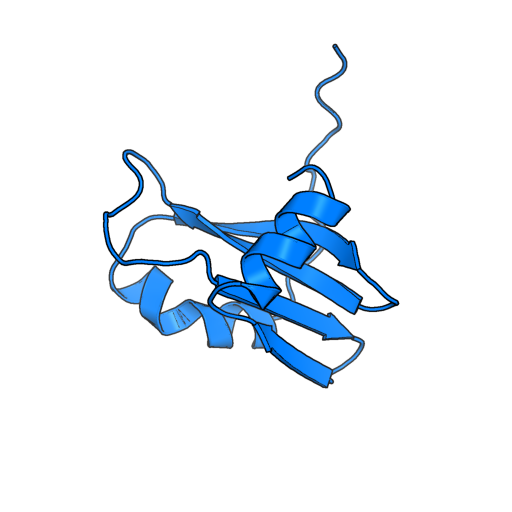 A C 1
ATOM 661 O O . TYR A 1 83 ? -5.737 -6.573 -9.035 1.00 71.31 83 TYR A O 1
#

Sequence (83 aa):
MSKKNKKQHPIPQAVLDEFKYLSDEYEGEVEFMGRYKGFDAYCYSFHGEAPEIGYPEIVLYNKGDIFSLTGFDGLSVIGDLGY